Protein AF-A0A3C0GIQ7-F1 (afdb_monomer)

Sequence (113 aa):
FRLVALSLIVVFIYGSMLWYIFPVKEGMSWEGHLAGFITGLFLAKVVKAHIPKTTKFDWEKDDYNEDDDLFLQHFDENGNFRELPKDDAEVNEETLKINYIYKDNVDNKSSEV

Structure (mmCIF, N/CA/C/O backbone):
data_AF-A0A3C0GIQ7-F1
#
_entry.id   AF-A0A3C0GIQ7-F1
#
loop_
_atom_site.group_PDB
_atom_site.id
_atom_site.type_symbol
_atom_site.label_atom_id
_atom_site.label_alt_id
_atom_site.label_comp_id
_atom_site.label_asym_id
_atom_site.label_entity_id
_atom_site.label_seq_id
_atom_site.pdbx_PDB_ins_code
_atom_site.Cartn_x
_atom_site.Cartn_y
_atom_site.Cartn_z
_atom_site.occupancy
_atom_site.B_iso_or_equiv
_atom_site.auth_seq_id
_atom_site.auth_comp_id
_atom_site.auth_asym_id
_atom_site.auth_atom_id
_atom_site.pdbx_PDB_model_num
ATOM 1 N N . PHE A 1 1 ? 14.133 4.522 29.420 1.00 67.62 1 PHE A N 1
ATOM 2 C CA . PHE A 1 1 ? 12.734 4.686 29.884 1.00 67.62 1 PHE A CA 1
ATOM 3 C C . PHE A 1 1 ? 11.957 5.816 29.200 1.00 67.62 1 PHE A C 1
ATOM 5 O O . PHE A 1 1 ? 10.814 5.577 28.844 1.00 67.62 1 PHE A O 1
ATOM 12 N N . ARG A 1 2 ? 12.528 7.009 28.946 1.00 81.19 2 ARG A N 1
ATOM 13 C CA . ARG A 1 2 ? 11.797 8.132 28.303 1.00 81.19 2 ARG A CA 1
ATOM 14 C C . ARG A 1 2 ? 11.175 7.793 26.934 1.00 81.19 2 ARG A C 1
ATOM 16 O O . ARG A 1 2 ? 10.022 8.123 26.696 1.00 81.19 2 ARG A O 1
ATOM 23 N N . LEU A 1 3 ? 11.903 7.068 26.083 1.00 89.62 3 LEU A N 1
ATOM 24 C CA . LEU A 1 3 ? 11.403 6.620 24.774 1.00 89.62 3 LEU A CA 1
ATOM 25 C C . LEU A 1 3 ? 10.335 5.517 24.873 1.00 89.62 3 LEU A C 1
ATOM 27 O O . LEU A 1 3 ? 9.468 5.437 24.015 1.00 89.62 3 LEU A O 1
ATOM 31 N N . VAL A 1 4 ? 10.365 4.708 25.938 1.00 91.56 4 VAL A N 1
ATOM 32 C CA . VAL A 1 4 ? 9.377 3.638 26.182 1.00 91.56 4 VAL A CA 1
ATOM 33 C C . VAL A 1 4 ? 8.034 4.227 26.620 1.00 91.56 4 VAL A C 1
ATOM 35 O O . VAL A 1 4 ? 6.983 3.773 26.188 1.00 91.56 4 VAL A O 1
ATOM 38 N N . ALA A 1 5 ? 8.057 5.275 27.448 1.00 92.12 5 ALA A N 1
ATOM 39 C CA . ALA A 1 5 ? 6.843 6.009 27.802 1.00 92.12 5 ALA A CA 1
ATOM 40 C C . ALA A 1 5 ? 6.235 6.708 26.573 1.00 92.12 5 ALA A C 1
ATOM 42 O O . ALA A 1 5 ? 5.026 6.650 26.367 1.00 92.12 5 ALA A O 1
ATOM 43 N N . LEU A 1 6 ? 7.081 7.311 25.727 1.00 93.50 6 LEU A N 1
ATOM 44 C CA . LEU A 1 6 ? 6.650 7.929 24.472 1.00 93.50 6 LEU A CA 1
ATOM 45 C C . LEU A 1 6 ? 6.022 6.900 23.518 1.00 93.50 6 LEU A C 1
ATOM 47 O O . LEU A 1 6 ? 4.940 7.142 22.992 1.00 93.50 6 LEU A O 1
ATOM 51 N N . SER A 1 7 ? 6.656 5.739 23.322 1.00 91.31 7 SER A N 1
ATOM 52 C CA . SER A 1 7 ? 6.115 4.695 22.447 1.00 91.31 7 SER A CA 1
ATOM 53 C C . SER A 1 7 ? 4.793 4.131 22.969 1.00 91.31 7 SER A C 1
ATOM 55 O O . SER A 1 7 ? 3.877 3.930 22.179 1.00 91.31 7 SER A O 1
ATOM 57 N N . LEU A 1 8 ? 4.645 3.951 24.286 1.00 92.81 8 LEU A N 1
ATOM 58 C CA . LEU A 1 8 ? 3.379 3.534 24.896 1.00 92.81 8 LEU A CA 1
ATOM 59 C C . LEU A 1 8 ? 2.253 4.545 24.662 1.00 92.81 8 LEU A C 1
ATOM 61 O O . LEU A 1 8 ? 1.139 4.138 24.345 1.00 92.81 8 LEU A O 1
ATOM 65 N N . ILE A 1 9 ? 2.535 5.848 24.759 1.00 94.12 9 ILE A N 1
ATOM 66 C CA . ILE A 1 9 ? 1.552 6.902 24.464 1.00 94.12 9 ILE A CA 1
ATOM 67 C C . ILE A 1 9 ? 1.117 6.835 22.998 1.00 94.12 9 ILE A C 1
ATOM 69 O O . ILE A 1 9 ? -0.076 6.870 22.711 1.00 94.12 9 ILE A O 1
ATOM 73 N N . VAL A 1 10 ? 2.068 6.695 22.072 1.00 93.56 10 VAL A N 1
ATOM 74 C CA . VAL A 1 10 ? 1.775 6.576 20.636 1.00 93.56 10 VAL A CA 1
ATOM 75 C C . VAL A 1 10 ? 0.925 5.334 20.364 1.00 93.56 10 VAL A C 1
ATOM 77 O O . VAL A 1 10 ? -0.107 5.442 19.706 1.00 93.56 10 VAL A O 1
ATOM 80 N N . VAL A 1 11 ? 1.294 4.176 20.918 1.00 93.12 11 VAL A N 1
ATOM 81 C CA . VAL A 1 11 ? 0.514 2.934 20.791 1.00 93.12 11 VAL A CA 1
ATOM 82 C C . VAL A 1 11 ? -0.892 3.105 21.358 1.00 93.12 11 VAL A C 1
ATOM 84 O O . VAL A 1 11 ? -1.845 2.641 20.744 1.00 93.12 11 VAL A O 1
ATOM 87 N N . PHE A 1 12 ? -1.055 3.797 22.484 1.00 91.94 12 PHE A N 1
ATOM 88 C CA . PHE A 1 12 ? -2.371 4.018 23.074 1.00 91.94 12 PHE A CA 1
ATOM 89 C C . PHE A 1 12 ? -3.231 4.960 22.223 1.00 91.94 12 PHE A C 1
ATOM 91 O O . PHE A 1 12 ? -4.383 4.645 21.950 1.00 91.94 12 PHE A O 1
ATOM 98 N N . ILE A 1 13 ? -2.675 6.077 21.740 1.00 92.25 13 ILE A N 1
ATOM 99 C CA . ILE A 1 13 ? -3.401 7.042 20.899 1.00 92.25 13 ILE A CA 1
ATO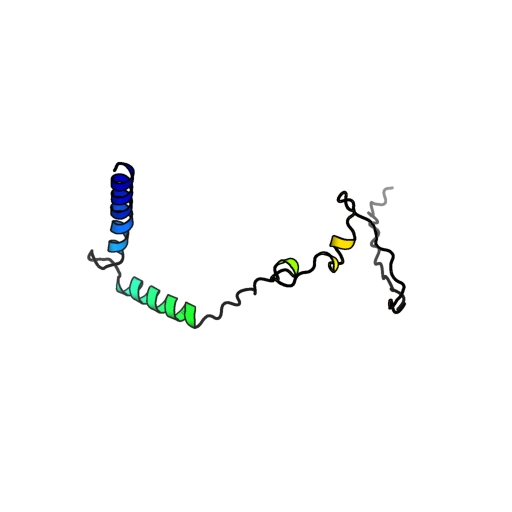M 100 C C . ILE A 1 13 ? -3.796 6.395 19.568 1.00 92.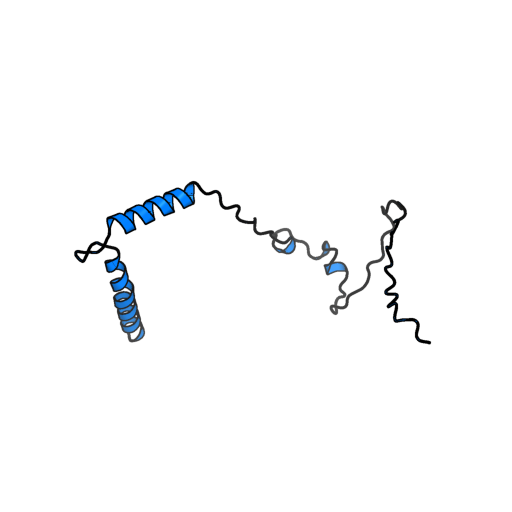25 13 ILE A C 1
ATOM 102 O O . ILE A 1 13 ? -4.979 6.352 19.234 1.00 92.25 13 ILE A O 1
ATOM 106 N N . TYR A 1 14 ? -2.836 5.839 18.830 1.00 91.31 14 TYR A N 1
ATOM 107 C CA . TYR A 1 14 ? -3.105 5.256 17.514 1.00 91.31 14 TYR A CA 1
ATOM 108 C C . TYR A 1 14 ? -3.862 3.928 17.608 1.00 91.31 14 TYR A C 1
ATOM 110 O O . TYR A 1 14 ? -4.766 3.678 16.814 1.00 91.31 14 TYR A O 1
ATOM 118 N N . GLY A 1 15 ? -3.561 3.104 18.613 1.00 89.50 15 GLY A N 1
ATOM 119 C CA . GLY A 1 15 ? -4.297 1.873 18.889 1.00 89.50 15 GLY A CA 1
ATOM 120 C C . GLY A 1 15 ? -5.735 2.137 19.332 1.00 89.50 15 GLY A C 1
ATOM 121 O O . GLY A 1 15 ? -6.627 1.373 18.970 1.00 89.50 15 GLY A O 1
ATOM 122 N N . SER A 1 16 ? -6.001 3.245 20.038 1.00 85.69 16 SER A N 1
ATOM 123 C CA . SER A 1 16 ? -7.369 3.610 20.427 1.00 85.69 16 SER A CA 1
ATOM 124 C C . SER A 1 16 ? -8.275 3.876 19.220 1.00 85.69 16 SER A C 1
ATOM 126 O O . SER A 1 16 ? -9.471 3.594 19.271 1.00 85.69 16 SER A O 1
ATOM 128 N N . MET A 1 17 ? -7.702 4.351 18.109 1.00 83.94 17 MET A N 1
ATOM 129 C CA . MET A 1 17 ? -8.442 4.648 16.884 1.00 83.94 17 MET A CA 1
ATOM 130 C C . MET A 1 17 ? -8.966 3.379 16.191 1.00 83.94 17 MET A C 1
ATOM 132 O O . MET A 1 17 ? -10.001 3.426 15.530 1.00 83.94 17 MET A O 1
ATOM 136 N N . LEU A 1 18 ? -8.305 2.232 16.398 1.00 83.75 18 LEU A N 1
ATOM 137 C CA . LEU A 1 18 ? -8.716 0.936 15.849 1.00 83.75 18 LEU A CA 1
ATOM 138 C C . LEU A 1 18 ? -10.073 0.470 16.405 1.00 83.75 18 LEU A C 1
ATOM 140 O O . LEU A 1 18 ? -10.832 -0.191 15.702 1.00 83.75 18 LEU A O 1
ATOM 144 N N . TRP A 1 19 ? -10.415 0.839 17.645 1.00 81.88 19 TRP A N 1
ATOM 145 C CA . TRP A 1 19 ? -11.674 0.424 18.277 1.00 81.88 19 TRP A CA 1
ATOM 146 C C . TRP A 1 19 ? -12.918 0.985 17.589 1.00 81.88 19 TRP A C 1
ATOM 148 O O . TRP A 1 19 ? -13.974 0.368 17.683 1.00 81.88 19 TRP A O 1
ATOM 158 N N . TYR A 1 20 ? -12.798 2.098 16.861 1.00 78.12 20 TYR A N 1
ATOM 159 C CA . TYR A 1 20 ? -13.904 2.678 16.093 1.00 78.12 20 TYR A CA 1
ATOM 160 C C . TYR A 1 20 ? -14.283 1.872 14.852 1.00 78.12 20 TYR A C 1
ATOM 162 O O . TYR A 1 20 ? -15.290 2.179 14.225 1.00 78.12 20 TYR A O 1
ATOM 170 N N . ILE A 1 21 ? -13.506 0.844 14.498 1.00 77.75 21 ILE A N 1
ATOM 171 C CA . ILE A 1 21 ? -13.960 -0.155 13.535 1.00 77.75 21 ILE A CA 1
ATOM 172 C C . ILE A 1 21 ? -15.170 -0.868 14.139 1.00 77.75 21 ILE A C 1
ATOM 174 O O . ILE A 1 21 ? -16.228 -0.867 13.531 1.00 77.75 21 ILE A O 1
ATOM 178 N N . PHE A 1 22 ? -15.060 -1.400 15.356 1.00 79.81 22 PHE A N 1
ATOM 179 C CA . PHE A 1 22 ? -16.129 -2.176 15.983 1.00 79.81 22 PHE A CA 1
ATOM 180 C C . PHE A 1 22 ? -17.383 -1.339 16.309 1.00 79.81 22 PHE A C 1
ATOM 182 O O . PHE A 1 22 ? -17.295 -0.125 16.513 1.00 79.81 22 PHE A O 1
ATOM 189 N N . PRO A 1 23 ? -18.569 -1.973 16.410 1.00 72.81 23 PRO A N 1
ATOM 190 C CA . PRO A 1 23 ? -19.813 -1.284 16.747 1.00 72.81 23 PRO A CA 1
ATOM 191 C C . PRO A 1 23 ? -19.828 -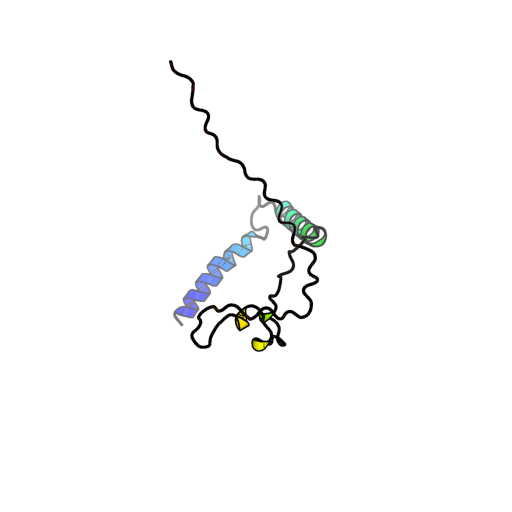0.862 18.228 1.00 72.81 23 PRO A C 1
ATOM 193 O O . PRO A 1 23 ? -20.373 -1.548 19.085 1.00 72.81 23 PRO A O 1
ATOM 196 N N . VAL A 1 24 ? -19.197 0.275 18.535 1.00 74.94 24 VAL A N 1
ATOM 197 C CA . VAL A 1 24 ? -19.084 0.835 19.898 1.00 74.94 24 VAL A CA 1
ATOM 198 C C . VAL A 1 24 ? -20.196 1.854 20.209 1.00 74.94 24 VAL A C 1
ATOM 200 O O . VAL A 1 24 ? -20.459 2.144 21.373 1.00 74.94 24 VAL A O 1
ATOM 203 N N . LYS A 1 25 ? -20.870 2.409 19.190 1.00 75.62 25 LYS A N 1
ATOM 204 C CA . LYS A 1 25 ? -21.957 3.396 19.342 1.00 75.62 25 LYS A CA 1
ATOM 205 C C . LYS A 1 25 ? -23.157 3.050 18.463 1.00 75.62 25 LYS A C 1
ATOM 207 O O . LYS A 1 25 ? -22.981 2.665 17.307 1.00 75.62 25 LYS A O 1
ATOM 212 N N . GLU A 1 26 ? -24.362 3.268 18.985 1.00 71.81 26 GLU A N 1
ATOM 213 C CA . GLU A 1 26 ? -25.589 3.264 18.182 1.00 71.81 26 GLU A CA 1
ATOM 214 C C . GLU A 1 26 ? -25.516 4.370 17.114 1.00 71.81 26 GLU A C 1
ATOM 216 O O . GLU A 1 26 ? -25.117 5.500 17.399 1.00 71.81 26 GLU A O 1
ATOM 221 N N . GLY A 1 27 ? -25.835 4.021 15.864 1.00 71.62 27 GLY A N 1
ATOM 222 C CA . GLY A 1 27 ? -25.708 4.902 14.694 1.00 71.62 27 GLY A CA 1
ATOM 223 C C . GLY A 1 27 ? -24.470 4.657 13.820 1.00 71.62 27 GLY A C 1
ATOM 224 O O . GLY A 1 27 ? -24.427 5.146 12.692 1.00 71.62 27 GLY A O 1
ATOM 225 N N . MET A 1 28 ? -23.487 3.861 14.267 1.00 70.81 28 MET A N 1
ATOM 226 C CA . MET A 1 28 ? -22.435 3.369 13.367 1.00 70.81 28 MET A CA 1
ATOM 227 C C . MET A 1 28 ? -22.982 2.270 12.451 1.00 70.81 28 MET A C 1
ATOM 229 O O . MET A 1 28 ? -23.426 1.220 12.911 1.00 70.81 28 MET A O 1
ATOM 233 N N . SER A 1 29 ? -22.915 2.501 11.138 1.00 78.62 29 SER A N 1
ATOM 234 C CA . SER A 1 29 ? -23.387 1.561 10.112 1.00 78.62 29 SER A CA 1
ATOM 235 C C . SER A 1 29 ? -22.376 0.432 9.878 1.00 78.62 29 SER A C 1
ATOM 237 O O . SER A 1 29 ? -21.716 0.361 8.841 1.00 78.62 29 SER A O 1
ATOM 239 N N . TRP A 1 30 ? -22.248 -0.464 10.857 1.00 79.88 30 TRP A N 1
ATOM 240 C CA . TRP A 1 30 ? -21.376 -1.643 10.790 1.00 79.88 30 TRP A CA 1
ATOM 241 C C . TRP A 1 30 ? -21.698 -2.553 9.597 1.00 79.88 30 TRP A C 1
ATOM 243 O O . TRP A 1 30 ? -20.790 -3.091 8.967 1.00 79.88 30 TRP A O 1
ATOM 253 N N . GLU A 1 31 ? -22.975 -2.659 9.229 1.00 84.81 31 GLU A N 1
ATOM 254 C CA . GLU A 1 31 ? -23.422 -3.389 8.038 1.00 84.81 31 GLU A CA 1
ATOM 255 C C . GLU A 1 31 ? -22.773 -2.841 6.760 1.00 84.81 31 GLU A C 1
ATOM 257 O O . GLU A 1 31 ? -22.307 -3.615 5.928 1.00 84.81 31 GLU A O 1
ATOM 262 N N . GLY A 1 32 ? -22.653 -1.514 6.637 1.00 87.06 32 GLY A N 1
ATOM 263 C CA . GLY A 1 32 ? -21.982 -0.860 5.513 1.00 87.06 32 GLY A CA 1
ATOM 264 C C . GLY A 1 32 ? -20.467 -1.070 5.519 1.00 87.06 32 GLY A C 1
ATOM 265 O O . GLY A 1 32 ? -19.886 -1.361 4.474 1.00 87.06 32 GLY A O 1
ATOM 266 N N . HIS A 1 33 ? -19.823 -0.991 6.688 1.00 86.81 33 HIS A N 1
ATOM 267 C CA . HIS A 1 33 ? -18.387 -1.271 6.820 1.00 86.81 33 HIS A CA 1
ATOM 268 C C . HIS A 1 33 ? -18.046 -2.717 6.443 1.00 86.81 33 HIS A C 1
ATOM 270 O O . HIS A 1 33 ? -17.126 -2.949 5.656 1.00 86.81 33 HIS A O 1
ATOM 276 N N . LEU A 1 34 ? -18.805 -3.687 6.957 1.00 89.19 34 LEU A N 1
ATOM 277 C CA . LEU A 1 34 ? -18.600 -5.100 6.658 1.00 89.19 34 LEU A CA 1
ATOM 278 C C . LEU A 1 34 ? -18.933 -5.419 5.194 1.00 89.19 34 LEU A C 1
ATOM 280 O O . LEU A 1 34 ? -18.164 -6.115 4.533 1.00 89.19 34 LEU A O 1
ATOM 284 N N . ALA A 1 35 ? -20.028 -4.870 4.659 1.00 92.75 35 ALA A N 1
ATOM 285 C CA . ALA A 1 35 ? -20.392 -5.036 3.254 1.00 92.75 35 ALA A CA 1
ATOM 286 C C . ALA A 1 35 ? -19.334 -4.437 2.316 1.00 92.75 35 ALA A C 1
ATOM 288 O O . ALA A 1 35 ? -18.968 -5.068 1.323 1.00 92.75 35 ALA A O 1
ATOM 289 N N . GLY A 1 36 ? -18.791 -3.262 2.648 1.00 92.56 36 GLY A N 1
ATOM 290 C CA . GLY A 1 36 ? -17.692 -2.633 1.918 1.00 92.56 36 GLY A CA 1
ATOM 291 C C . GLY A 1 36 ? -16.404 -3.454 1.976 1.00 92.56 36 GLY A C 1
ATOM 292 O O . GLY A 1 36 ? -15.769 -3.656 0.945 1.00 92.56 36 GLY A O 1
ATOM 293 N N . PHE A 1 37 ? -16.054 -4.000 3.146 1.00 92.12 37 PHE A N 1
ATOM 294 C CA . PHE A 1 37 ? -14.900 -4.889 3.305 1.00 92.12 37 PHE A CA 1
ATOM 295 C C . PHE A 1 37 ? -15.030 -6.159 2.454 1.00 92.12 37 PHE A C 1
ATOM 297 O O . PHE A 1 37 ? -14.119 -6.490 1.697 1.00 92.12 37 PHE A O 1
ATOM 304 N N . ILE A 1 38 ? -16.177 -6.842 2.523 1.00 95.69 38 ILE A N 1
ATOM 305 C CA . ILE A 1 38 ? -16.433 -8.065 1.750 1.00 95.69 38 ILE A CA 1
ATOM 306 C C . ILE A 1 38 ? -16.430 -7.764 0.249 1.00 95.69 38 ILE A C 1
ATOM 308 O O . ILE A 1 38 ? -15.790 -8.479 -0.520 1.00 95.69 38 ILE A O 1
ATOM 312 N N . THR A 1 39 ? -17.098 -6.688 -0.170 1.00 95.88 39 THR A N 1
ATOM 313 C CA . THR A 1 39 ? -17.144 -6.271 -1.578 1.00 95.88 39 THR A CA 1
ATOM 314 C C . THR A 1 39 ? -15.753 -5.897 -2.084 1.00 95.88 39 THR A C 1
ATOM 316 O O . THR A 1 39 ? -15.365 -6.321 -3.169 1.00 95.88 39 THR A O 1
ATOM 319 N N . GLY A 1 40 ? -14.965 -5.164 -1.293 1.00 94.94 40 GLY A N 1
ATOM 320 C CA . GLY A 1 40 ? -13.586 -4.807 -1.621 1.00 94.94 40 GLY A CA 1
ATOM 321 C C . GLY A 1 40 ? -12.678 -6.030 -1.748 1.00 94.94 40 GLY A C 1
ATOM 322 O O . GLY A 1 40 ? -11.923 -6.134 -2.711 1.00 94.94 40 GLY A O 1
ATOM 323 N N . LEU A 1 41 ? -12.796 -6.997 -0.834 1.00 95.88 41 LEU A N 1
ATOM 324 C CA . LEU A 1 41 ? -12.039 -8.252 -0.878 1.00 95.88 41 LEU A CA 1
ATOM 325 C C . LEU A 1 41 ? -12.439 -9.118 -2.080 1.00 95.88 41 LEU A C 1
ATOM 327 O O . LEU A 1 41 ? -11.585 -9.719 -2.734 1.00 95.88 41 LEU A O 1
ATOM 331 N N . PHE A 1 42 ? -13.730 -9.148 -2.409 1.00 96.75 42 PHE A N 1
ATOM 332 C CA . PHE A 1 42 ? -14.232 -9.815 -3.603 1.00 96.75 42 PHE A CA 1
ATOM 333 C C . PHE A 1 42 ? -13.693 -9.159 -4.880 1.00 96.75 42 PHE A C 1
ATOM 335 O O . PHE A 1 42 ? -13.135 -9.848 -5.735 1.00 96.75 42 PHE A O 1
ATOM 342 N N . LEU A 1 43 ? -13.785 -7.831 -4.989 1.00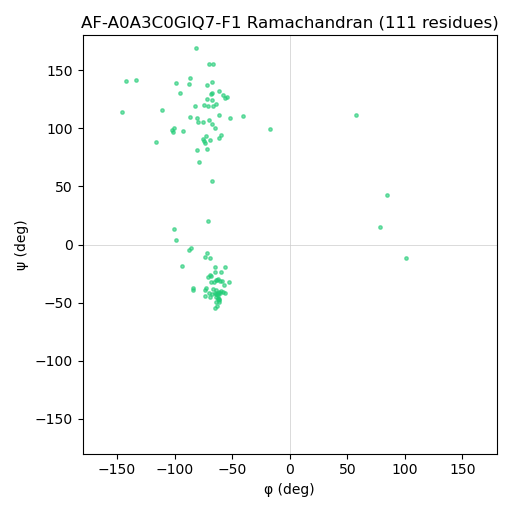 95.50 43 LEU A N 1
ATOM 343 C CA . LEU A 1 43 ? -13.255 -7.073 -6.121 1.00 95.50 43 LEU A CA 1
ATOM 344 C C . LEU A 1 43 ? -11.741 -7.245 -6.260 1.00 95.50 43 LEU A C 1
ATOM 346 O O . LEU A 1 43 ? -11.278 -7.476 -7.368 1.00 95.50 43 LEU A O 1
ATOM 350 N N . ALA A 1 44 ? -10.976 -7.235 -5.167 1.00 91.94 44 ALA A N 1
ATOM 351 C CA . ALA A 1 44 ? -9.532 -7.475 -5.206 1.00 91.94 44 ALA A CA 1
ATOM 352 C C . ALA A 1 44 ? -9.168 -8.849 -5.798 1.00 91.94 44 ALA A C 1
ATOM 354 O O . ALA A 1 44 ? -8.125 -8.994 -6.430 1.00 91.94 44 ALA A O 1
ATOM 355 N N . LYS A 1 45 ? -10.029 -9.860 -5.616 1.00 91.50 45 LYS A N 1
ATOM 356 C CA . LYS A 1 45 ? -9.826 -11.199 -6.183 1.00 91.50 45 LYS A CA 1
ATOM 357 C C . LYS A 1 45 ? -10.316 -11.321 -7.629 1.00 91.50 45 LYS A C 1
ATOM 359 O O . LYS A 1 45 ? -9.717 -12.053 -8.412 1.00 91.50 45 LYS A O 1
ATOM 364 N N . VAL A 1 46 ? -11.425 -10.666 -7.970 1.00 94.12 46 VAL A N 1
ATOM 365 C CA . VAL A 1 46 ? -12.077 -10.785 -9.288 1.00 94.12 46 VAL A CA 1
ATOM 366 C C . VAL A 1 46 ? -11.449 -9.851 -10.320 1.00 94.12 46 VAL A C 1
ATOM 368 O O . VAL A 1 46 ? -11.279 -10.230 -11.480 1.00 94.12 46 VAL A O 1
ATOM 371 N N . VAL A 1 47 ? -11.084 -8.638 -9.914 1.00 92.81 47 VAL A N 1
ATOM 372 C CA . VAL A 1 47 ? -10.461 -7.646 -10.786 1.00 92.81 47 VAL A CA 1
ATOM 373 C C . VAL A 1 47 ? -9.009 -8.053 -11.018 1.00 92.81 47 VAL A C 1
ATOM 375 O O . VAL A 1 47 ? -8.147 -7.883 -10.160 1.00 92.81 47 VAL A O 1
ATOM 378 N N . LYS A 1 48 ? -8.717 -8.571 -12.213 1.00 82.44 48 LYS A N 1
ATOM 379 C CA . LYS A 1 48 ? -7.337 -8.726 -12.679 1.00 82.44 48 LYS A CA 1
ATOM 380 C C . LYS A 1 48 ? -6.778 -7.350 -13.023 1.00 82.44 48 LYS A C 1
ATOM 382 O O . LYS A 1 48 ? -6.948 -6.867 -14.139 1.00 82.44 48 LYS A O 1
ATOM 387 N N . ALA A 1 49 ? -6.109 -6.725 -12.062 1.00 82.38 49 ALA A N 1
ATOM 388 C CA . ALA A 1 49 ? -5.274 -5.571 -12.348 1.00 82.38 49 ALA A CA 1
ATOM 389 C C . ALA A 1 49 ? -4.120 -6.021 -13.254 1.00 82.38 49 ALA A C 1
ATOM 391 O O . ALA A 1 49 ? -3.354 -6.919 -12.895 1.00 82.38 49 ALA A O 1
ATOM 392 N N . HIS A 1 50 ? -4.002 -5.421 -14.439 1.00 79.75 50 HIS A N 1
ATOM 393 C CA . HIS A 1 50 ? -2.804 -5.573 -15.254 1.00 79.75 50 HIS A CA 1
ATOM 394 C C . HIS A 1 50 ? -1.701 -4.751 -14.591 1.00 79.75 50 HIS A C 1
ATOM 396 O O . HIS A 1 50 ? -1.552 -3.558 -14.842 1.00 79.75 50 HIS A O 1
ATOM 402 N N . ILE A 1 51 ? -0.997 -5.378 -13.653 1.00 80.69 51 ILE A N 1
ATOM 403 C CA . ILE A 1 51 ? 0.170 -4.775 -13.023 1.00 80.69 51 ILE A CA 1
ATOM 404 C C . ILE A 1 51 ? 1.252 -4.771 -14.105 1.00 80.69 51 ILE A C 1
ATOM 406 O O . ILE A 1 51 ? 1.579 -5.853 -14.608 1.00 80.69 51 ILE A O 1
ATOM 410 N N . PRO A 1 52 ? 1.780 -3.602 -14.511 1.00 80.75 52 PRO A N 1
ATOM 411 C CA . PRO A 1 52 ? 2.897 -3.579 -15.436 1.00 80.75 52 PRO A CA 1
ATOM 412 C C . PRO A 1 52 ? 4.020 -4.401 -14.810 1.00 80.75 52 PRO A C 1
ATOM 414 O O . PRO A 1 52 ? 4.388 -4.195 -13.651 1.00 80.75 52 PRO A O 1
ATOM 417 N N . LYS A 1 53 ? 4.522 -5.387 -15.556 1.00 80.12 53 LYS A N 1
ATOM 418 C CA . LYS A 1 53 ? 5.682 -6.155 -15.114 1.00 80.12 53 LYS A CA 1
ATOM 419 C C . LYS A 1 53 ? 6.807 -5.149 -14.896 1.00 80.12 53 LYS A C 1
ATOM 421 O O . LYS A 1 53 ? 7.065 -4.342 -15.785 1.00 80.12 53 LYS A O 1
ATOM 426 N N . THR A 1 54 ? 7.446 -5.177 -13.729 1.00 78.38 54 THR A N 1
ATOM 427 C CA . THR A 1 54 ? 8.638 -4.357 -13.515 1.00 78.38 54 THR A CA 1
ATOM 428 C C . THR A 1 54 ? 9.664 -4.842 -14.533 1.00 78.38 54 THR A C 1
ATOM 430 O O . THR A 1 54 ? 10.088 -6.002 -14.490 1.00 78.38 54 THR A O 1
ATOM 433 N N . THR A 1 55 ? 9.981 -4.019 -15.524 1.00 79.12 55 THR A N 1
ATOM 434 C CA . THR A 1 55 ? 11.046 -4.340 -16.465 1.00 79.12 55 THR A CA 1
ATOM 435 C C . THR A 1 55 ? 12.329 -4.292 -15.654 1.00 79.12 55 THR A C 1
ATOM 437 O O . THR A 1 55 ? 12.753 -3.214 -15.257 1.00 79.12 55 THR A O 1
ATOM 440 N N . LYS A 1 56 ? 12.881 -5.458 -15.315 1.00 82.75 56 LYS A N 1
ATOM 441 C CA . LYS A 1 56 ? 14.236 -5.513 -14.775 1.00 82.75 56 LYS A CA 1
ATOM 442 C C . LYS A 1 56 ? 15.174 -5.121 -15.901 1.00 82.75 56 LYS A C 1
ATOM 444 O O . LYS A 1 56 ? 15.037 -5.663 -17.001 1.00 82.75 56 LYS A O 1
ATOM 449 N N . PHE A 1 57 ? 16.066 -4.180 -15.641 1.00 84.50 57 PHE A N 1
ATOM 450 C CA . PHE A 1 57 ? 17.122 -3.871 -16.590 1.00 84.50 57 PHE A CA 1
ATOM 451 C C . PHE A 1 57 ? 18.129 -5.025 -16.638 1.00 84.50 57 PHE A C 1
ATOM 453 O O . PHE A 1 57 ? 18.246 -5.788 -15.678 1.00 84.50 57 PHE A O 1
ATOM 460 N N . ASP A 1 58 ? 18.845 -5.176 -17.750 1.00 84.00 58 ASP A N 1
ATOM 461 C CA . ASP A 1 58 ? 19.812 -6.268 -17.903 1.00 84.00 58 ASP A CA 1
ATOM 462 C C . ASP A 1 58 ? 20.935 -6.208 -16.854 1.00 84.00 58 ASP A C 1
ATOM 464 O O . ASP A 1 58 ? 21.342 -7.256 -16.364 1.00 84.00 58 ASP A O 1
ATOM 468 N N . TRP A 1 59 ? 21.310 -5.003 -16.405 1.00 84.62 59 TRP A N 1
ATOM 469 C CA . TRP A 1 59 ? 22.278 -4.769 -15.325 1.00 84.62 59 TRP A CA 1
ATOM 470 C C . TRP A 1 59 ? 21.800 -5.169 -13.919 1.00 84.62 59 TRP A C 1
ATOM 472 O O . TRP A 1 59 ? 22.596 -5.221 -12.988 1.00 84.62 59 TRP A O 1
ATOM 482 N N . GLU A 1 60 ? 20.507 -5.462 -13.730 1.00 85.19 60 GLU A N 1
ATOM 483 C CA . GLU A 1 60 ? 19.971 -5.963 -12.453 1.00 85.19 60 GLU A CA 1
ATOM 484 C C . GLU A 1 60 ? 20.087 -7.491 -12.307 1.00 85.19 60 GLU A C 1
ATOM 486 O O . GLU A 1 60 ? 19.638 -8.050 -11.299 1.00 85.19 60 GLU A O 1
ATOM 491 N N . LYS A 1 61 ? 20.585 -8.196 -13.329 1.00 87.94 61 LYS A N 1
ATOM 492 C CA . LYS A 1 61 ? 20.715 -9.655 -13.304 1.00 87.94 61 LYS A CA 1
ATOM 493 C C . LYS A 1 61 ? 22.046 -10.070 -12.676 1.00 87.94 61 LYS A C 1
ATOM 495 O O . LYS A 1 61 ? 23.069 -9.435 -12.902 1.00 87.94 61 LYS A O 1
ATOM 500 N N . ASP A 1 62 ? 22.033 -11.172 -11.927 1.00 85.94 62 ASP A N 1
ATOM 501 C CA . ASP A 1 62 ? 23.232 -11.697 -11.251 1.00 85.94 62 ASP A CA 1
ATOM 502 C C . ASP A 1 62 ? 24.324 -12.172 -12.235 1.00 85.94 62 ASP A C 1
ATOM 504 O O . ASP A 1 62 ? 25.481 -12.320 -11.851 1.00 85.94 62 ASP A O 1
ATOM 508 N N . ASP A 1 63 ? 23.956 -12.435 -13.491 1.00 89.06 63 ASP A N 1
ATOM 509 C CA . ASP A 1 63 ? 24.827 -12.867 -14.587 1.00 89.06 63 ASP A CA 1
ATOM 510 C C . ASP A 1 63 ? 25.214 -11.726 -15.545 1.00 89.06 63 ASP A C 1
ATOM 512 O O . ASP A 1 63 ? 25.725 -11.989 -16.634 1.00 89.06 63 ASP A O 1
ATOM 516 N N . TYR A 1 64 ? 24.972 -10.467 -15.167 1.00 88.00 64 TYR A N 1
ATOM 517 C CA . TYR A 1 64 ? 25.327 -9.316 -15.992 1.00 88.00 64 TYR A CA 1
ATOM 518 C C . TYR A 1 64 ? 26.846 -9.149 -16.114 1.00 88.00 64 TYR A C 1
ATOM 520 O O . TYR A 1 64 ? 27.566 -9.125 -15.114 1.00 88.00 64 TYR A O 1
ATOM 528 N N . ASN A 1 65 ? 27.316 -8.997 -17.352 1.00 86.94 65 ASN A N 1
ATOM 529 C CA . ASN A 1 65 ? 28.698 -8.678 -17.674 1.00 86.94 65 ASN A CA 1
ATOM 530 C C . ASN A 1 65 ? 28.773 -7.257 -18.247 1.00 86.94 65 ASN A C 1
ATOM 532 O O . ASN A 1 65 ? 28.225 -6.992 -19.316 1.00 86.94 65 ASN A O 1
ATOM 536 N N . GLU A 1 66 ? 29.461 -6.362 -17.539 1.00 85.12 66 GLU A N 1
ATOM 537 C CA . GLU A 1 66 ? 29.660 -4.967 -17.952 1.00 85.12 66 GLU A CA 1
ATOM 538 C C . GLU A 1 66 ? 30.463 -4.858 -19.260 1.00 85.12 66 GLU A C 1
ATOM 540 O O . GLU A 1 66 ? 30.212 -3.954 -20.055 1.00 85.12 66 GLU A O 1
ATOM 545 N N . ASP A 1 67 ? 31.372 -5.806 -19.520 1.00 83.88 67 ASP A N 1
ATOM 546 C CA . ASP A 1 67 ? 32.226 -5.800 -20.716 1.00 83.88 67 ASP A CA 1
ATOM 547 C C . ASP A 1 67 ? 31.430 -6.055 -22.012 1.00 83.88 67 ASP A C 1
ATOM 549 O O . ASP A 1 67 ? 31.811 -5.589 -23.088 1.00 83.88 67 ASP A O 1
ATOM 553 N N . ASP A 1 68 ? 30.302 -6.766 -21.919 1.00 84.38 68 ASP A N 1
ATOM 554 C CA . ASP A 1 68 ? 29.450 -7.118 -23.062 1.00 84.38 68 ASP A CA 1
ATOM 555 C C . ASP A 1 68 ? 28.405 -6.030 -23.384 1.00 84.38 68 ASP A C 1
ATOM 557 O O . ASP A 1 68 ? 27.667 -6.134 -24.369 1.00 84.38 68 ASP A O 1
ATOM 561 N N . ASP A 1 69 ? 28.317 -4.976 -22.569 1.00 86.81 69 ASP A N 1
ATOM 562 C CA . ASP A 1 69 ? 27.341 -3.910 -22.758 1.00 86.81 69 ASP A CA 1
ATOM 563 C C . ASP A 1 69 ? 27.806 -2.916 -23.835 1.00 86.81 69 ASP A C 1
ATOM 565 O O . ASP A 1 69 ? 28.710 -2.101 -23.628 1.00 86.81 69 ASP A O 1
ATOM 569 N N . LEU A 1 70 ? 27.134 -2.948 -24.991 1.00 83.81 70 LEU A N 1
ATOM 570 C CA . LEU A 1 70 ? 27.394 -2.058 -26.130 1.00 83.81 70 LEU A CA 1
ATOM 571 C C . LEU A 1 70 ? 27.383 -0.571 -25.748 1.00 83.81 70 LEU A C 1
ATOM 573 O O . LEU A 1 70 ? 28.099 0.222 -26.355 1.00 83.81 70 LEU A O 1
ATOM 577 N N . PHE A 1 71 ? 26.575 -0.169 -24.763 1.00 86.62 71 PHE A N 1
ATOM 578 C CA . PHE A 1 71 ? 26.545 1.211 -24.294 1.00 86.62 71 PHE A CA 1
ATOM 579 C C . PHE A 1 71 ? 27.792 1.554 -23.475 1.00 86.62 71 PHE A C 1
ATOM 581 O O . PHE A 1 71 ? 28.379 2.615 -23.694 1.00 86.62 71 PHE A O 1
ATOM 588 N N . LEU A 1 72 ? 28.218 0.676 -22.560 1.00 87.69 72 LEU A N 1
ATOM 589 C CA . LEU A 1 72 ? 29.400 0.918 -21.725 1.00 87.69 72 LEU A CA 1
ATOM 590 C C . LEU A 1 72 ? 30.698 0.900 -22.536 1.00 87.69 72 LEU A C 1
ATOM 592 O O . LEU A 1 72 ? 31.594 1.693 -22.257 1.00 87.69 72 LEU A O 1
ATOM 596 N N . GLN A 1 73 ? 30.768 0.095 -23.599 1.00 88.44 73 GLN A N 1
ATOM 597 C CA . GLN A 1 73 ? 31.919 0.047 -24.508 1.00 88.44 73 GLN A CA 1
ATOM 598 C C . GLN A 1 73 ? 32.226 1.393 -25.190 1.00 88.44 73 GLN A C 1
ATOM 600 O O . GLN A 1 73 ? 33.365 1.650 -25.585 1.00 88.44 73 GLN A O 1
ATOM 605 N N . HIS A 1 74 ? 31.238 2.283 -25.309 1.00 88.44 74 HIS A N 1
ATOM 606 C CA . HIS A 1 74 ? 31.452 3.624 -25.844 1.00 88.44 74 HIS A CA 1
ATOM 607 C C . HIS A 1 74 ? 32.187 4.568 -24.879 1.00 88.44 74 HIS A C 1
ATOM 609 O O . HIS A 1 74 ? 32.583 5.653 -25.299 1.00 88.44 74 HIS A O 1
ATOM 615 N N . PHE A 1 75 ? 32.383 4.212 -23.609 1.00 89.69 75 PHE A N 1
ATOM 616 C CA . PHE A 1 75 ? 33.053 5.072 -22.634 1.00 89.69 75 PHE A CA 1
ATOM 617 C C . PHE A 1 75 ? 34.522 4.683 -22.442 1.00 89.69 75 PHE A C 1
ATOM 619 O O . PHE A 1 75 ? 34.894 3.513 -22.419 1.00 89.69 75 PHE A O 1
ATOM 626 N N . ASP A 1 76 ? 35.391 5.688 -22.338 1.00 85.62 76 ASP A N 1
ATOM 627 C CA . ASP A 1 76 ? 36.800 5.497 -22.006 1.00 85.62 76 ASP A CA 1
ATOM 628 C C . ASP A 1 76 ? 37.060 5.326 -20.505 1.00 85.62 76 ASP A C 1
ATOM 630 O O . ASP A 1 76 ? 36.189 5.589 -19.682 1.00 85.62 76 ASP A O 1
ATOM 634 N N . GLU A 1 77 ? 38.282 4.926 -20.132 1.00 86.94 77 GLU A N 1
ATOM 635 C CA . GLU A 1 77 ? 38.703 4.823 -18.720 1.00 86.94 77 GLU A CA 1
ATOM 636 C C . GLU A 1 77 ? 38.546 6.149 -17.943 1.00 86.94 77 GLU A C 1
ATOM 638 O O . GLU A 1 77 ? 38.493 6.148 -16.715 1.00 86.94 77 GLU A O 1
ATOM 643 N N . ASN A 1 78 ? 38.450 7.284 -18.645 1.00 88.62 78 ASN A N 1
ATOM 644 C CA . ASN A 1 78 ? 38.246 8.615 -18.078 1.00 88.62 78 ASN A CA 1
ATOM 645 C C . ASN A 1 78 ? 36.768 9.071 -18.133 1.00 88.62 78 ASN A C 1
ATOM 647 O O . ASN A 1 78 ? 36.476 10.207 -17.753 1.00 88.62 78 ASN A O 1
ATOM 651 N N . GLY A 1 79 ? 35.840 8.224 -18.597 1.00 83.50 79 GLY A N 1
ATOM 652 C CA . GLY A 1 79 ? 34.409 8.511 -18.720 1.00 83.50 79 GLY A CA 1
ATOM 653 C C . GLY A 1 79 ? 33.993 9.360 -19.931 1.00 83.50 79 GLY A C 1
ATOM 654 O O . GLY A 1 79 ? 32.873 9.872 -19.948 1.00 83.50 79 GLY A O 1
ATOM 655 N N . ASN A 1 80 ? 34.845 9.536 -20.944 1.00 89.31 80 ASN A N 1
ATOM 656 C CA . ASN A 1 80 ? 34.490 10.229 -22.185 1.00 89.31 80 ASN A CA 1
ATOM 657 C C . ASN A 1 80 ? 33.875 9.266 -23.206 1.00 89.31 80 ASN A C 1
ATOM 659 O O . ASN A 1 80 ? 34.384 8.168 -23.423 1.00 89.31 80 ASN A O 1
ATOM 663 N N . PHE A 1 81 ? 32.820 9.720 -23.882 1.00 89.12 81 PHE A N 1
ATOM 664 C CA . PHE A 1 81 ? 32.181 8.986 -24.972 1.00 89.12 81 PHE A CA 1
ATOM 665 C C . PHE A 1 81 ? 33.062 8.964 -26.233 1.00 89.12 81 PHE A C 1
ATOM 667 O O . PHE A 1 81 ? 33.612 9.993 -26.635 1.00 89.12 81 PHE A O 1
ATOM 674 N N . ARG A 1 82 ? 33.144 7.807 -26.891 1.00 86.06 82 ARG A N 1
ATOM 675 C CA . ARG A 1 82 ? 33.840 7.579 -28.159 1.00 86.06 82 ARG A CA 1
ATOM 676 C C . ARG A 1 82 ? 33.066 6.598 -29.038 1.00 86.06 82 ARG A C 1
ATOM 678 O O . ARG A 1 82 ? 32.491 5.625 -28.563 1.00 86.06 82 ARG A O 1
ATOM 685 N N . GLU A 1 83 ? 33.034 6.870 -30.337 1.00 81.25 83 GLU A N 1
ATOM 686 C CA . GLU A 1 83 ? 32.353 6.016 -31.313 1.00 81.25 83 GLU A CA 1
ATOM 687 C C . GLU A 1 83 ? 33.140 4.716 -31.502 1.00 81.25 83 GLU A C 1
ATOM 689 O O . GLU A 1 83 ? 34.337 4.744 -31.798 1.00 81.25 83 GLU A O 1
ATOM 694 N N . LEU A 1 84 ? 32.473 3.576 -31.311 1.00 80.31 84 LEU A N 1
ATOM 695 C CA . LEU A 1 84 ? 33.055 2.279 -31.626 1.00 80.31 84 LEU A CA 1
ATOM 696 C C . LEU A 1 84 ? 33.215 2.163 -33.149 1.00 80.31 84 LEU A C 1
ATOM 698 O O . LEU A 1 84 ? 32.320 2.595 -33.887 1.00 80.31 84 LEU A O 1
ATOM 702 N N . PRO A 1 85 ? 34.327 1.588 -33.638 1.00 75.62 85 PRO A N 1
ATOM 703 C CA . PRO A 1 85 ? 34.457 1.232 -35.041 1.00 75.62 85 PRO A CA 1
ATOM 704 C C . PRO A 1 85 ? 33.271 0.351 -35.431 1.00 75.62 85 PRO A C 1
ATOM 706 O O . PRO A 1 85 ? 32.966 -0.630 -34.757 1.00 75.62 85 PRO A O 1
ATOM 709 N N . LYS A 1 86 ? 32.560 0.731 -36.489 1.00 65.12 86 LYS A N 1
ATOM 710 C CA . LYS A 1 86 ? 31.472 -0.079 -37.026 1.00 65.12 86 LYS A CA 1
ATOM 711 C C . LYS A 1 86 ? 32.119 -1.306 -37.668 1.00 65.12 86 LYS A C 1
ATOM 713 O O . LYS A 1 86 ? 32.768 -1.154 -38.692 1.00 65.12 86 LYS A O 1
ATOM 718 N N . ASP A 1 87 ? 32.010 -2.480 -37.053 1.00 58.72 87 ASP A N 1
ATOM 719 C CA . ASP A 1 87 ? 32.461 -3.710 -37.701 1.00 58.72 87 ASP A CA 1
ATOM 720 C C . ASP A 1 87 ? 31.558 -3.977 -38.910 1.00 58.72 87 ASP A C 1
ATOM 722 O O . ASP A 1 87 ? 30.344 -4.150 -38.793 1.00 58.72 87 ASP A O 1
ATOM 726 N N . ASP A 1 88 ? 32.164 -4.010 -40.093 1.00 50.78 88 ASP A N 1
ATOM 727 C CA . ASP A 1 88 ? 31.519 -4.233 -41.392 1.00 50.78 88 ASP A CA 1
ATOM 728 C C . ASP A 1 88 ? 31.032 -5.689 -41.578 1.00 50.78 88 ASP A C 1
ATOM 730 O O . ASP A 1 88 ? 30.843 -6.165 -42.698 1.00 50.78 88 ASP A O 1
ATOM 734 N N . ALA A 1 89 ? 30.856 -6.436 -40.488 1.00 53.84 89 ALA A N 1
ATOM 735 C CA . ALA A 1 89 ? 30.400 -7.814 -40.489 1.00 53.84 89 ALA A CA 1
ATOM 736 C C . ALA A 1 89 ? 28.910 -7.849 -40.115 1.00 53.84 89 ALA A C 1
ATOM 738 O O . ALA A 1 89 ? 28.543 -7.841 -38.947 1.00 53.84 89 ALA A O 1
ATOM 739 N N . GLU A 1 90 ? 28.070 -7.899 -41.154 1.00 49.81 90 GLU A N 1
ATOM 740 C CA . GLU A 1 90 ? 26.601 -8.034 -41.119 1.00 49.81 90 GLU A CA 1
ATOM 741 C C . GLU A 1 90 ? 25.778 -6.745 -40.931 1.00 49.81 90 GLU A C 1
ATOM 743 O O . GLU A 1 90 ? 24.721 -6.734 -40.304 1.00 49.81 90 GLU A O 1
ATOM 748 N N . VAL A 1 91 ? 26.158 -5.666 -41.620 1.00 48.25 91 VAL A N 1
ATOM 749 C CA . VAL A 1 91 ? 25.146 -4.737 -42.146 1.00 48.25 91 VAL A CA 1
ATOM 750 C C . VAL A 1 91 ? 24.828 -5.192 -43.564 1.00 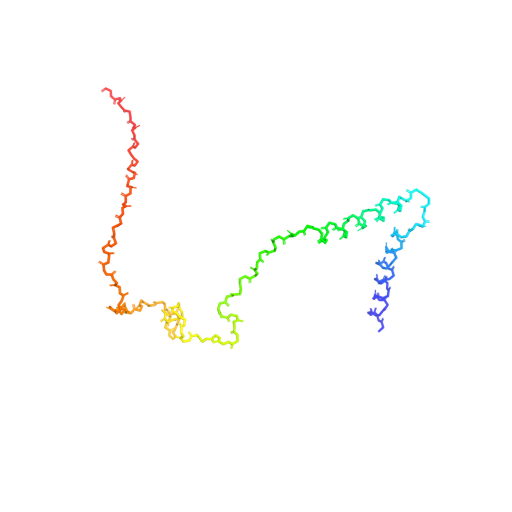48.25 91 VAL A C 1
ATOM 752 O O . VAL A 1 91 ? 25.561 -4.892 -44.500 1.00 48.25 91 VAL A O 1
ATOM 755 N N . ASN A 1 92 ? 23.740 -5.949 -43.732 1.00 46.47 92 ASN A N 1
ATOM 756 C CA . ASN A 1 92 ? 23.081 -6.047 -45.032 1.00 46.47 92 ASN A CA 1
ATOM 757 C C . ASN A 1 92 ? 22.826 -4.602 -45.487 1.00 46.47 92 ASN A C 1
ATOM 759 O O . ASN A 1 92 ? 22.031 -3.893 -44.866 1.00 46.47 92 ASN A O 1
ATOM 763 N N . GLU A 1 93 ? 23.569 -4.143 -46.497 1.00 52.84 93 GLU A N 1
ATOM 764 C CA . GLU A 1 93 ? 23.427 -2.835 -47.135 1.00 52.84 93 GLU A CA 1
ATOM 765 C C . GLU A 1 93 ? 22.094 -2.754 -47.902 1.00 52.84 93 GLU A C 1
ATOM 767 O O . GLU A 1 93 ? 22.037 -2.427 -49.089 1.00 52.84 93 GLU A O 1
ATOM 772 N N . GLU A 1 94 ? 20.974 -3.024 -47.235 1.00 55.06 94 GLU A N 1
ATOM 773 C CA . GLU A 1 94 ? 19.683 -2.549 -47.694 1.00 55.06 94 GLU A CA 1
ATOM 774 C C . GLU A 1 94 ? 19.699 -1.040 -47.507 1.00 55.06 94 GLU A C 1
ATOM 776 O O . GLU A 1 94 ? 19.394 -0.512 -46.440 1.00 55.06 94 GLU A O 1
ATOM 781 N N . THR A 1 95 ? 20.152 -0.362 -48.563 1.00 47.94 95 THR A N 1
ATOM 782 C CA . THR A 1 95 ? 20.065 1.075 -48.811 1.00 47.94 95 THR A CA 1
ATOM 783 C C . THR A 1 95 ? 19.010 1.723 -47.914 1.00 47.94 95 THR A C 1
ATOM 785 O O . THR A 1 95 ? 17.813 1.632 -48.201 1.00 47.94 95 THR A O 1
ATOM 788 N N . LEU A 1 96 ? 19.441 2.344 -46.813 1.00 60.56 96 LEU A N 1
ATOM 789 C CA . LEU A 1 96 ? 18.569 3.103 -45.922 1.00 60.56 96 LEU A CA 1
ATOM 790 C C . LEU A 1 96 ? 17.928 4.229 -46.746 1.00 60.56 96 LEU A C 1
ATOM 792 O O . LEU A 1 96 ? 18.515 5.291 -46.947 1.00 60.56 96 LEU A O 1
ATOM 796 N N . LYS A 1 97 ? 16.726 3.989 -47.285 1.00 61.84 97 LYS A N 1
ATOM 797 C CA . LYS A 1 97 ? 15.924 5.008 -47.967 1.00 61.84 97 LYS A CA 1
ATOM 798 C C . LYS A 1 97 ? 15.320 5.914 -46.909 1.00 61.84 97 LYS A C 1
ATOM 800 O O . LYS A 1 97 ? 14.232 5.657 -46.396 1.00 61.84 97 LYS A O 1
ATOM 805 N N . ILE A 1 98 ? 16.036 6.982 -46.585 1.00 77.56 98 ILE A N 1
ATOM 806 C CA . ILE A 1 98 ? 15.518 8.008 -45.690 1.00 77.56 98 ILE A CA 1
ATOM 807 C C . ILE A 1 98 ? 14.590 8.923 -46.498 1.00 77.56 98 ILE A C 1
ATOM 809 O O . ILE A 1 98 ? 15.040 9.727 -47.313 1.00 77.56 98 ILE A O 1
ATOM 813 N N . ASN A 1 99 ? 13.278 8.777 -46.301 1.00 75.06 99 ASN A N 1
ATOM 814 C CA . ASN A 1 99 ? 12.277 9.675 -46.878 1.00 75.06 99 ASN A CA 1
ATOM 815 C C . ASN A 1 99 ? 12.071 10.873 -45.943 1.00 75.06 99 ASN A C 1
ATOM 817 O O . ASN A 1 99 ? 11.476 10.730 -44.876 1.00 75.06 99 ASN A O 1
ATOM 821 N N . TYR A 1 100 ? 12.530 12.054 -46.353 1.00 74.25 100 TYR A N 1
ATOM 822 C CA . TYR A 1 100 ? 12.266 13.303 -45.641 1.00 74.25 100 TYR A CA 1
ATOM 823 C C . TYR A 1 100 ? 11.055 14.016 -46.248 1.00 74.25 100 TYR A C 1
ATOM 825 O O . TYR A 1 100 ? 10.998 14.237 -47.456 1.00 74.25 100 TYR A O 1
ATOM 833 N N . ILE A 1 101 ? 10.107 14.424 -45.404 1.00 74.31 101 ILE A N 1
ATOM 834 C CA . ILE A 1 101 ? 9.059 15.381 -45.774 1.00 74.31 101 ILE A CA 1
ATOM 835 C C . ILE A 1 101 ? 9.469 16.725 -45.174 1.00 74.31 101 ILE A C 1
ATOM 837 O O . ILE A 1 101 ? 9.292 16.962 -43.980 1.00 74.31 101 ILE A O 1
ATOM 841 N N . TYR A 1 102 ? 10.063 17.588 -45.998 1.00 76.25 102 TYR A N 1
ATOM 842 C CA . TYR A 1 102 ? 10.391 18.956 -45.607 1.00 76.25 102 TYR A CA 1
ATOM 843 C C . TYR A 1 102 ? 9.146 19.833 -45.764 1.00 76.25 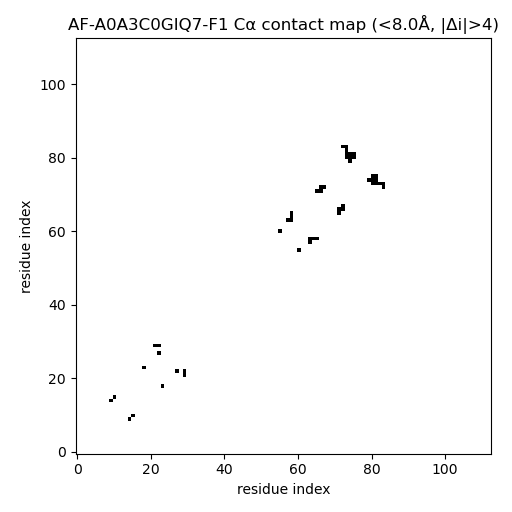102 TYR A C 1
ATOM 845 O O . TYR A 1 102 ? 8.606 19.956 -46.863 1.00 76.25 102 TYR A O 1
ATOM 853 N N . LYS A 1 103 ? 8.669 20.426 -44.666 1.00 76.88 103 LYS A N 1
ATOM 854 C CA . LYS A 1 103 ? 7.631 21.458 -44.709 1.00 76.88 103 LYS A CA 1
ATOM 855 C C . LYS A 1 103 ? 8.312 22.810 -44.568 1.00 76.88 103 LYS A C 1
ATOM 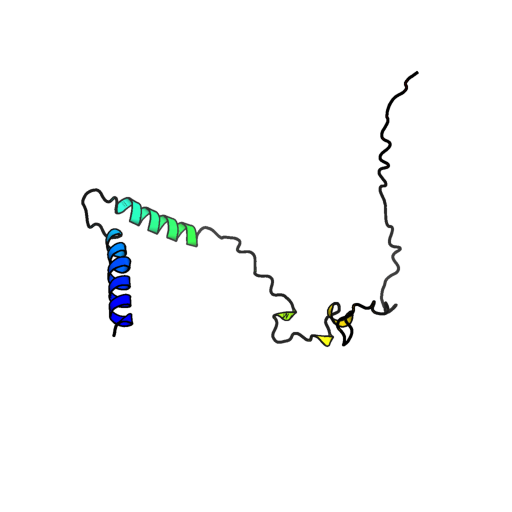857 O O . LYS A 1 103 ? 8.653 23.214 -43.460 1.00 76.88 103 LYS A O 1
ATOM 862 N N . ASP A 1 104 ? 8.498 23.478 -45.696 1.00 68.56 104 ASP A N 1
ATOM 863 C CA . ASP A 1 104 ? 8.950 24.862 -45.706 1.00 68.56 104 ASP A CA 1
ATOM 864 C C . ASP A 1 104 ? 7.835 25.739 -45.114 1.00 68.56 104 ASP A C 1
ATOM 866 O O . ASP A 1 104 ? 6.682 25.675 -45.560 1.00 68.56 104 ASP A O 1
ATOM 870 N N . ASN A 1 105 ? 8.136 26.524 -44.078 1.00 66.69 105 ASN A N 1
ATOM 871 C CA . ASN A 1 105 ? 7.206 27.544 -43.591 1.00 66.69 105 ASN A CA 1
ATOM 872 C C . ASN A 1 105 ? 7.345 28.761 -44.505 1.00 66.69 105 ASN A C 1
ATOM 874 O O . ASN A 1 105 ? 8.028 29.732 -44.186 1.00 66.69 105 ASN A O 1
ATOM 878 N N . VAL A 1 106 ? 6.683 28.702 -45.661 1.00 59.22 106 VAL A N 1
ATOM 879 C CA . VAL A 1 106 ? 6.400 29.908 -46.435 1.00 59.22 106 VAL A CA 1
ATOM 880 C C . VAL A 1 106 ? 5.284 30.642 -45.703 1.00 59.22 106 VAL A C 1
ATOM 882 O O . VAL A 1 106 ? 4.096 30.423 -45.947 1.00 59.22 106 VAL A O 1
ATOM 885 N N . ASP A 1 107 ? 5.685 31.503 -44.773 1.00 56.19 107 ASP A N 1
ATOM 886 C CA . ASP A 1 107 ? 4.837 32.560 -44.245 1.00 56.19 107 ASP A CA 1
ATOM 887 C C . ASP A 1 107 ? 4.464 33.486 -45.410 1.00 56.19 107 ASP A C 1
ATOM 889 O O . ASP A 1 107 ? 5.176 34.422 -45.771 1.00 56.19 107 ASP A O 1
ATOM 893 N N . ASN A 1 108 ? 3.331 33.188 -46.044 1.00 55.34 108 ASN A N 1
ATOM 8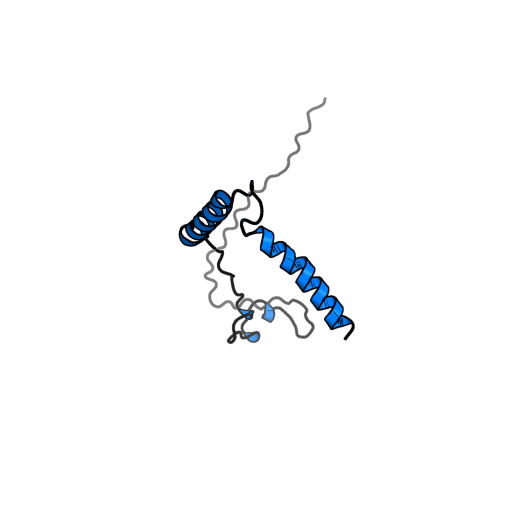94 C CA . ASN A 1 108 ? 2.680 34.088 -46.978 1.00 55.34 108 ASN A CA 1
ATOM 895 C C . ASN A 1 108 ? 2.217 35.322 -46.195 1.00 55.34 108 ASN A C 1
ATOM 897 O O . ASN A 1 108 ? 1.182 35.293 -45.525 1.00 55.34 108 ASN A O 1
ATOM 901 N N . LYS A 1 109 ? 2.988 36.407 -46.280 1.00 50.12 109 LYS A N 1
ATOM 902 C CA . LYS A 1 109 ? 2.533 37.736 -45.886 1.00 50.12 109 LYS A CA 1
ATOM 903 C C . LYS A 1 109 ? 2.509 38.652 -47.104 1.00 50.12 109 LYS A C 1
ATOM 905 O O . LYS A 1 109 ? 3.474 39.336 -47.417 1.00 50.12 109 LYS A O 1
ATOM 910 N N . SER A 1 110 ? 1.350 38.589 -47.757 1.00 46.50 110 SER A N 1
ATOM 911 C CA . SER A 1 110 ? 0.572 39.712 -48.287 1.00 46.50 110 SER A CA 1
ATOM 912 C C . SER A 1 110 ? 1.238 40.649 -49.292 1.00 46.50 110 SER A C 1
ATOM 914 O O . SER A 1 110 ? 2.032 41.519 -48.949 1.00 46.50 110 SER A O 1
ATOM 916 N N . SER A 1 111 ? 0.728 40.547 -50.516 1.00 47.44 111 SER A N 1
ATOM 917 C CA . SER A 1 111 ? 0.514 41.648 -51.446 1.00 47.44 111 SER A CA 1
ATOM 918 C C . SER A 1 111 ? -0.018 42.910 -50.742 1.00 47.44 111 SER A C 1
ATOM 920 O O . SER A 1 111 ? -1.167 42.943 -50.313 1.00 47.44 111 SER A O 1
ATOM 922 N N . GLU A 1 112 ? 0.817 43.938 -50.676 1.00 45.59 112 GLU A N 1
ATOM 923 C CA . GLU A 1 112 ? 0.510 45.376 -50.625 1.00 45.59 112 GLU A CA 1
ATOM 924 C C . GLU A 1 112 ? 1.689 45.976 -51.418 1.00 45.59 112 GLU A C 1
ATOM 926 O O . GLU A 1 112 ? 2.838 45.742 -51.053 1.00 45.59 112 GLU A O 1
ATOM 931 N N . VAL A 1 113 ? 1.553 46.592 -52.594 1.00 39.09 113 VAL A N 1
ATOM 932 C CA . VAL A 1 113 ? 0.608 47.595 -53.109 1.00 39.09 113 VAL A CA 1
ATOM 933 C C . VAL A 1 113 ? 0.524 47.459 -54.632 1.00 39.09 113 VAL A C 1
ATOM 935 O O . VAL A 1 113 ? 1.569 47.137 -55.245 1.00 39.09 113 VAL A O 1
#

Mean predicted aligned error: 17.54 Å

Radius of gyration: 33.35 Å; Cα contacts (8 Å, |Δi|>4): 25; chains: 1; bounding box: 64×60×83 Å

pLDDT: mean 79.09, std 14.19, range [39.09, 96.75]

Foldseek 3Di:
DVVVVVVVVVCCVVVVVVCVLDCPDPPPPNVVSVVCVVVVVVCVVPDDDPDPDPPDDLVNDPPDDLVPDPVSVQADPVGDGHDDPDPPPDPPPPPPPDDDDDDDPPPDDDDDD

Solvent-accessible surface area (backbone atoms only — not comparable to full-atom values): 7733 Å² total; per-residue (Å²): 109,74,67,56,56,52,50,51,50,50,49,50,59,60,54,55,60,57,54,70,71,51,83,81,52,94,86,61,63,50,69,56,55,53,49,50,50,53,50,49,55,49,44,64,70,68,54,81,74,86,70,78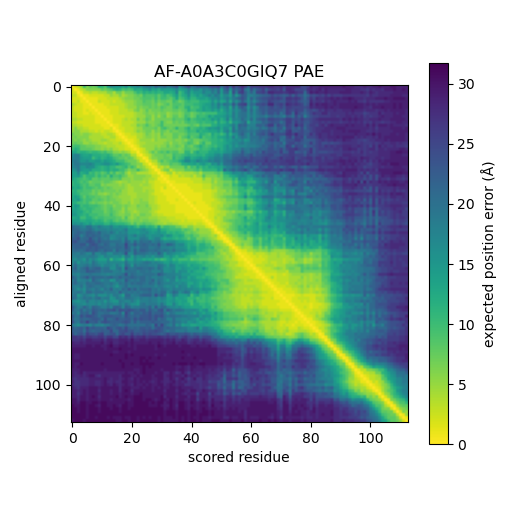,75,81,80,73,57,70,83,76,43,97,83,54,56,71,86,75,34,75,73,56,67,24,43,45,101,85,69,49,82,49,86,72,82,80,70,87,77,81,69,77,82,71,73,81,80,81,84,81,85,84,80,79,84,76,78,83,76,72,97,80,133

Secondary structure (DSSP, 8-state):
-HHHHHHHHHHHHHHHHHTTSS--STT--HHHHHHHHHHHHHHHHHS---PPP----GGGSTT--GGG-TTGGGB-TTS-B-PPP---SS-----------------------